Protein AF-A0A7K3ZWY6-F1 (afdb_monomer_lite)

Sequence (165 aa):
MNIMELLGRSRIKVEGEKVAEAGQPMIKWCPLFDKIRGIKEVTAESAAANMEFRIENHGMFSPRRKLRMDTFVGFGASESMMTGLKSGIIDAAVTVCDGAGTVITANPDLVQGMGGYISGLVESDPIPEVIEGIRQMEGHVLFPQNAKIDQIEGAAYAAAAGYKR

Secondary structure (DSSP, 8-state):
-EEEEETTTEEEEEETTEEEEEPPPS-S--HHHHHHH--SS--HHHHHHHHHHHHHHH-TTSTT--S----S-TT-HHHHHHHHHHTTS-S-EEEEETTTEEEEES-HHHHHHHHTT--EEEE----HHHHHHHHHTTEEES-TTT----HHHHHHHHHHTT---

Radius of gyration: 15.69 Å; chains: 1; bounding box: 40×25×41 Å

Structure (mmCIF, N/CA/C/O backbone):
data_AF-A0A7K3ZWY6-F1
#
_entry.id   AF-A0A7K3ZWY6-F1
#
loop_
_atom_site.group_PDB
_atom_site.id
_atom_site.type_symbol
_atom_site.label_atom_id
_atom_site.label_alt_id
_atom_site.label_comp_id
_atom_site.label_asym_id
_atom_site.label_entity_id
_atom_site.label_seq_id
_atom_site.pdbx_PDB_ins_code
_atom_site.Cartn_x
_atom_site.Cartn_y
_atom_site.Cartn_z
_atom_site.occupancy
_atom_site.B_iso_or_equiv
_atom_site.auth_seq_id
_atom_site.auth_comp_id
_atom_site.auth_asym_id
_atom_site.auth_atom_id
_atom_site.pdbx_PDB_model_num
ATOM 1 N N . MET A 1 1 ? 8.325 4.455 12.651 1.00 82.75 1 MET A N 1
ATOM 2 C CA . MET A 1 1 ? 6.924 4.682 13.038 1.00 82.75 1 MET A CA 1
ATOM 3 C C . MET A 1 1 ? 6.045 4.422 11.823 1.00 82.75 1 MET A C 1
ATOM 5 O O . MET A 1 1 ? 6.418 4.845 10.740 1.00 82.75 1 MET A O 1
ATOM 9 N N . ASN A 1 2 ? 4.892 3.762 11.979 1.00 96.50 2 ASN A N 1
ATOM 10 C CA . ASN A 1 2 ? 3.977 3.500 10.861 1.00 96.50 2 ASN A CA 1
ATOM 11 C C . ASN A 1 2 ? 2.672 4.284 11.027 1.00 96.50 2 ASN A C 1
ATOM 13 O O . ASN A 1 2 ? 2.056 4.234 12.097 1.00 96.50 2 ASN A O 1
ATOM 17 N N . ILE A 1 3 ? 2.245 4.997 9.983 1.00 97.88 3 ILE A N 1
ATOM 18 C CA . ILE A 1 3 ? 1.024 5.811 9.988 1.00 97.88 3 ILE A CA 1
ATOM 19 C C . ILE A 1 3 ? 0.237 5.582 8.703 1.00 97.88 3 ILE A C 1
ATOM 21 O O . ILE A 1 3 ? 0.775 5.645 7.598 1.00 97.88 3 ILE A O 1
ATOM 25 N N . MET A 1 4 ? -1.069 5.384 8.851 1.00 96.81 4 MET A N 1
ATOM 26 C CA . MET A 1 4 ? -2.005 5.259 7.740 1.00 96.81 4 MET A CA 1
ATOM 27 C C . MET A 1 4 ? -3.308 5.999 8.039 1.00 96.81 4 MET A C 1
ATOM 29 O O . MET A 1 4 ? -3.753 6.063 9.179 1.00 96.81 4 MET A O 1
ATOM 33 N N . GLU A 1 5 ? -3.949 6.519 7.002 1.00 97.56 5 GLU A N 1
ATOM 34 C CA . GLU A 1 5 ? -5.322 7.001 7.029 1.00 97.56 5 GLU A CA 1
ATOM 35 C C . GLU A 1 5 ? -6.262 5.921 6.479 1.00 97.56 5 GLU A C 1
ATOM 37 O O . GLU A 1 5 ? -6.114 5.453 5.344 1.00 97.56 5 GLU A O 1
ATOM 42 N N . LEU A 1 6 ? -7.256 5.522 7.271 1.00 95.44 6 LEU A N 1
ATOM 43 C CA . LEU A 1 6 ? -8.280 4.559 6.859 1.00 95.44 6 LEU A CA 1
ATOM 44 C C . LEU A 1 6 ? -9.631 4.896 7.487 1.00 95.44 6 LEU A C 1
ATOM 46 O O . LEU A 1 6 ? -9.705 5.732 8.375 1.00 95.44 6 LEU A O 1
ATOM 50 N N . LEU A 1 7 ? -10.697 4.276 6.969 1.00 95.06 7 LEU A N 1
ATOM 51 C CA . LEU A 1 7 ? -12.080 4.382 7.452 1.00 95.06 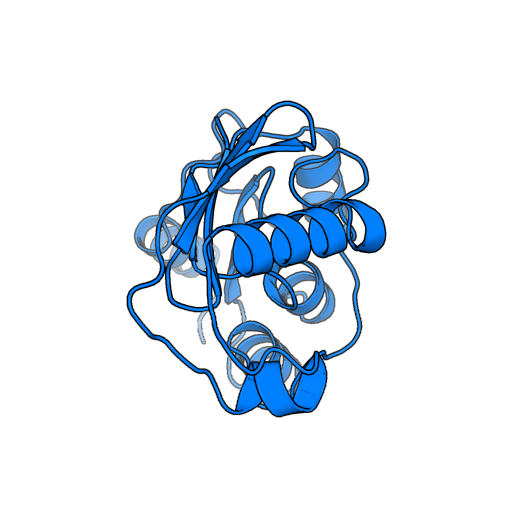7 LEU A CA 1
ATOM 52 C C . LEU A 1 7 ? -12.485 5.807 7.882 1.00 95.06 7 LEU A C 1
ATOM 54 O O . LEU A 1 7 ? -12.449 6.166 9.051 1.00 95.06 7 LEU A O 1
ATOM 58 N N . GLY A 1 8 ? -12.871 6.636 6.910 1.00 95.19 8 GLY A N 1
ATOM 59 C CA . GLY A 1 8 ? -13.216 8.033 7.184 1.00 95.19 8 GLY A CA 1
ATOM 60 C C . GLY A 1 8 ? -12.009 8.937 7.415 1.00 95.19 8 GLY A C 1
ATOM 61 O O . GLY A 1 8 ? -12.144 9.978 8.052 1.00 95.19 8 GLY A O 1
ATOM 62 N N . ARG A 1 9 ? -10.845 8.552 6.872 1.00 96.75 9 ARG A N 1
ATOM 63 C CA . ARG A 1 9 ? -9.575 9.277 7.009 1.00 96.75 9 ARG A CA 1
ATOM 64 C C . ARG A 1 9 ? -9.136 9.431 8.473 1.00 96.75 9 ARG A C 1
ATOM 66 O O . ARG A 1 9 ? -8.447 10.381 8.828 1.00 96.75 9 ARG A O 1
ATOM 73 N N . SER A 1 10 ? -9.521 8.478 9.320 1.00 97.81 10 SER A N 1
ATOM 74 C CA . SER A 1 10 ? -8.966 8.352 10.661 1.00 97.81 10 SER A CA 1
ATOM 75 C C . SER A 1 10 ? -7.475 8.073 10.552 1.00 97.81 10 SER A C 1
ATOM 77 O O . SER A 1 10 ? -7.058 7.109 9.908 1.00 97.81 10 SER A O 1
ATOM 79 N N . ARG A 1 11 ? -6.672 8.924 11.190 1.00 98.00 11 ARG A N 1
ATOM 80 C CA . ARG A 1 11 ? -5.229 8.724 11.309 1.00 98.00 11 ARG A CA 1
ATOM 81 C C . ARG A 1 11 ? -4.961 7.605 12.311 1.00 98.00 11 ARG A C 1
ATOM 83 O O . ARG A 1 11 ? -5.301 7.744 13.483 1.00 98.00 11 ARG A O 1
ATOM 90 N N . ILE A 1 12 ? -4.341 6.526 11.855 1.00 98.25 12 ILE A N 1
ATOM 91 C CA . ILE A 1 12 ? -3.992 5.351 12.649 1.00 98.25 12 ILE A CA 1
ATOM 92 C C . ILE A 1 12 ? -2.476 5.265 12.771 1.00 98.25 12 ILE A C 1
ATOM 94 O O . ILE A 1 12 ? -1.767 5.286 11.764 1.00 98.25 12 ILE A O 1
ATOM 98 N N . LYS A 1 13 ? -1.985 5.158 14.006 1.00 98.31 13 LYS A N 1
ATOM 99 C CA . LYS A 1 13 ? -0.575 4.905 14.310 1.00 98.31 13 LYS A CA 1
ATOM 100 C C . LYS A 1 13 ? -0.409 3.446 14.716 1.00 98.31 13 LYS A C 1
ATOM 102 O O . LYS A 1 13 ? -1.122 2.977 15.603 1.00 98.31 13 LYS A O 1
ATOM 107 N N . VAL A 1 14 ? 0.536 2.747 14.093 1.00 97.81 14 VAL A N 1
ATOM 108 C CA . VAL A 1 14 ? 0.834 1.338 14.383 1.00 97.81 14 VAL A CA 1
ATOM 109 C C . VAL A 1 14 ? 2.258 1.201 14.915 1.00 97.81 14 VAL A C 1
ATOM 111 O O . VAL A 1 14 ? 3.218 1.652 14.286 1.00 97.81 14 VAL A O 1
ATOM 114 N N . GLU A 1 15 ? 2.393 0.541 16.063 1.00 95.94 15 GLU A N 1
ATOM 115 C CA . GLU A 1 15 ? 3.669 0.215 16.705 1.00 95.94 15 GLU A CA 1
ATOM 116 C C . GLU A 1 15 ? 3.662 -1.259 17.120 1.00 95.94 15 GLU A C 1
ATOM 118 O O . GLU A 1 15 ? 2.743 -1.709 17.801 1.00 95.94 15 GLU A O 1
ATOM 123 N N . GLY A 1 16 ? 4.670 -2.028 16.692 1.00 91.56 16 GLY A N 1
ATOM 124 C CA . GLY A 1 16 ? 4.804 -3.440 17.072 1.00 91.56 16 GLY A CA 1
ATOM 125 C C . GLY A 1 16 ? 3.562 -4.284 16.768 1.00 91.56 16 GLY A C 1
ATOM 126 O O . GLY A 1 16 ? 3.116 -5.036 17.630 1.00 91.56 16 GLY A O 1
ATOM 127 N N . GLU A 1 17 ? 2.990 -4.120 15.568 1.00 94.44 17 GLU A N 1
ATOM 128 C CA . GLU A 1 17 ? 1.771 -4.817 15.124 1.00 94.44 17 GLU A CA 1
ATOM 129 C C . GLU A 1 17 ? 0.521 -4.530 15.976 1.00 94.44 17 GLU A C 1
ATOM 131 O O . GLU A 1 17 ? -0.420 -5.321 16.016 1.00 94.44 17 GLU A O 1
ATOM 136 N N . LYS A 1 18 ? 0.486 -3.386 16.664 1.00 95.81 18 LYS A N 1
ATOM 137 C CA . LYS A 1 18 ? -0.669 -2.936 17.444 1.00 95.81 18 LYS A CA 1
ATOM 138 C C . LYS A 1 18 ? -1.038 -1.512 17.084 1.00 95.81 18 LYS A C 1
ATOM 140 O O . LYS A 1 18 ? -0.173 -0.695 16.767 1.00 95.81 18 LYS A O 1
ATOM 145 N N . VAL A 1 19 ? -2.327 -1.205 17.168 1.00 97.94 19 VAL A N 1
ATOM 146 C CA . VAL A 1 19 ? -2.802 0.173 17.056 1.00 97.94 19 VAL A CA 1
ATOM 147 C C . VAL A 1 19 ? -2.403 0.916 18.328 1.00 97.94 19 VAL A C 1
ATOM 149 O O . VAL A 1 19 ? -2.886 0.608 19.413 1.00 97.94 19 VAL A O 1
ATOM 152 N N . ALA A 1 20 ? -1.494 1.878 18.192 1.00 97.88 20 ALA A N 1
ATOM 153 C CA . ALA A 1 20 ? -1.058 2.735 19.289 1.00 97.88 20 ALA A CA 1
ATOM 154 C C . ALA A 1 20 ? -2.003 3.932 19.467 1.00 97.88 20 ALA A C 1
ATOM 156 O O . ALA A 1 20 ? -2.277 4.350 20.588 1.00 97.88 20 ALA A O 1
ATOM 157 N N . GLU A 1 21 ? -2.512 4.480 18.359 1.00 98.00 21 GLU A N 1
ATOM 158 C CA . GLU A 1 21 ? -3.410 5.637 18.354 1.00 98.00 21 GLU A CA 1
ATOM 159 C C . GLU A 1 21 ? -4.410 5.535 17.198 1.00 98.00 21 GLU A C 1
ATOM 161 O O . GLU A 1 21 ? -4.052 5.117 16.091 1.00 98.00 21 GLU A O 1
ATOM 166 N N . ALA A 1 22 ? -5.645 5.984 17.437 1.00 98.12 22 ALA A N 1
ATOM 167 C CA . ALA A 1 22 ? -6.679 6.121 16.419 1.00 98.12 22 ALA A CA 1
ATOM 168 C C . ALA A 1 22 ? -7.359 7.493 16.515 1.00 98.12 22 ALA A C 1
ATOM 170 O O . ALA A 1 22 ? -7.913 7.865 17.549 1.00 98.12 22 ALA A O 1
ATOM 171 N N . GLY A 1 23 ? -7.297 8.259 15.426 1.00 97.81 23 GLY A N 1
ATOM 172 C CA . GLY A 1 23 ? -7.902 9.583 15.318 1.00 97.81 23 GLY A CA 1
ATOM 173 C C . GLY A 1 23 ? -9.390 9.545 14.967 1.00 97.81 23 GLY A C 1
ATOM 174 O O . GLY A 1 23 ? -9.888 8.594 14.357 1.00 97.81 23 GLY A O 1
ATOM 175 N N . GLN A 1 24 ? -10.093 10.625 15.310 1.00 97.81 24 GLN A N 1
ATOM 176 C CA . GLN A 1 24 ? -11.497 10.796 14.943 1.00 97.81 24 GLN A CA 1
ATOM 177 C C . GLN A 1 24 ? -11.667 10.874 13.416 1.00 97.81 24 GLN A C 1
ATOM 179 O O . GLN A 1 24 ? -10.839 11.490 12.738 1.00 97.81 24 GLN A O 1
ATOM 184 N N . PRO A 1 25 ? -12.724 10.258 12.868 1.00 97.25 25 PRO A N 1
ATOM 185 C CA . PRO A 1 25 ? -12.979 10.259 11.438 1.00 97.25 25 PRO A CA 1
ATOM 186 C C . PRO A 1 25 ? -13.545 11.603 10.971 1.00 97.25 25 PRO A C 1
ATOM 188 O O . PRO A 1 25 ? -14.200 12.332 11.713 1.00 97.25 25 PRO A O 1
ATOM 191 N N . MET A 1 26 ? -13.349 11.907 9.690 1.00 97.19 26 MET A N 1
ATOM 192 C CA . MET A 1 26 ? -13.917 13.088 9.030 1.00 97.19 26 MET A CA 1
ATOM 193 C C . MET A 1 26 ? -15.364 12.887 8.564 1.00 97.19 26 MET A C 1
ATOM 195 O O . MET A 1 26 ? -16.041 13.848 8.201 1.00 97.19 26 MET A O 1
ATOM 199 N N . ILE A 1 27 ? -15.835 11.641 8.534 1.00 96.75 27 ILE A N 1
ATOM 200 C CA . ILE A 1 27 ? -17.190 11.271 8.123 1.00 96.75 27 ILE A CA 1
ATOM 201 C C . ILE A 1 27 ? -17.824 10.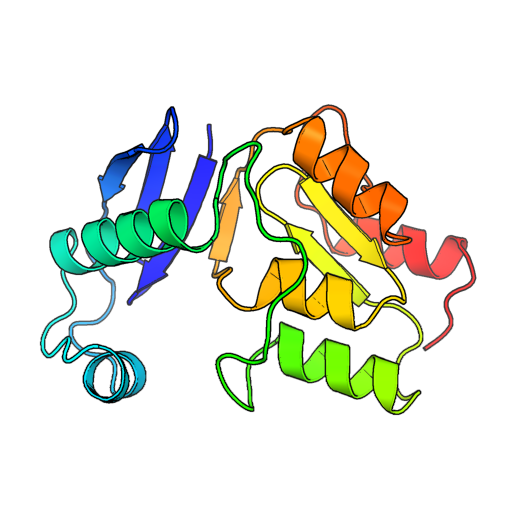399 9.199 1.00 96.75 27 ILE A C 1
ATOM 203 O O . ILE A 1 27 ? -17.128 9.672 9.898 1.00 96.75 27 ILE A O 1
ATOM 207 N N . LYS A 1 28 ? -19.154 10.425 9.281 1.00 95.69 28 LYS A N 1
ATOM 208 C CA . LYS A 1 28 ? -19.909 9.593 10.228 1.00 95.69 28 LYS A CA 1
ATOM 209 C C . LYS A 1 28 ? -20.333 8.246 9.654 1.00 95.69 28 LYS A C 1
ATOM 211 O O . LYS A 1 28 ? -20.643 7.339 10.409 1.00 95.69 28 LYS A O 1
ATOM 216 N N . TRP A 1 29 ? -20.379 8.107 8.331 1.00 96.94 29 TRP A N 1
ATOM 217 C CA . TRP A 1 29 ? -20.895 6.906 7.680 1.00 96.94 29 TRP A CA 1
ATOM 218 C C . TRP A 1 29 ? -20.262 6.706 6.306 1.00 96.94 29 TRP A C 1
ATOM 220 O O . TRP A 1 29 ? -19.996 7.671 5.588 1.00 96.94 29 TRP A O 1
ATOM 230 N N . CYS A 1 30 ? -20.034 5.445 5.939 1.00 94.31 30 CYS A N 1
ATOM 231 C CA . CYS A 1 30 ? -19.549 5.053 4.624 1.00 94.31 30 CYS A CA 1
ATOM 232 C C . CYS A 1 30 ? -20.401 3.890 4.093 1.00 94.31 30 CYS A C 1
ATOM 234 O O . CYS A 1 30 ? -20.351 2.805 4.677 1.00 94.31 30 CYS A O 1
ATOM 236 N N . PRO A 1 31 ? -21.116 4.053 2.962 1.00 93.94 31 PRO A N 1
ATOM 237 C CA . PRO A 1 31 ? -22.004 3.010 2.439 1.00 93.94 31 PRO A CA 1
ATOM 238 C C . PRO A 1 31 ? -21.265 1.709 2.095 1.00 93.94 31 PRO A C 1
ATOM 240 O O . PRO A 1 31 ? -21.829 0.623 2.206 1.00 93.94 31 PRO A O 1
ATOM 243 N N . LEU A 1 32 ? -19.989 1.800 1.703 1.00 90.75 32 LEU A N 1
ATOM 244 C CA . LEU A 1 32 ? -19.162 0.631 1.407 1.00 90.75 32 LEU A CA 1
ATOM 245 C C . LEU A 1 32 ? -18.879 -0.198 2.667 1.00 90.75 32 LEU A C 1
ATOM 247 O O . LEU A 1 32 ? -19.043 -1.416 2.654 1.00 90.75 32 LEU A O 1
ATOM 251 N N . PHE A 1 33 ? -18.469 0.454 3.756 1.00 91.25 33 PHE A N 1
ATOM 252 C CA . PHE A 1 33 ? -18.139 -0.231 5.007 1.00 91.25 33 PHE A CA 1
ATOM 253 C C . PHE A 1 33 ? -19.376 -0.673 5.789 1.00 91.25 33 PHE A C 1
ATOM 255 O O . PHE A 1 33 ? -19.319 -1.705 6.453 1.00 91.25 33 PHE A O 1
ATOM 262 N N . ASP A 1 34 ? -20.503 0.023 5.652 1.00 94.88 34 ASP A N 1
ATOM 263 C CA . ASP A 1 34 ? -21.792 -0.481 6.127 1.00 94.88 34 ASP A CA 1
ATOM 264 C C . ASP A 1 34 ? -22.143 -1.793 5.410 1.00 94.88 34 ASP A C 1
ATOM 266 O O . ASP A 1 34 ? -22.301 -2.837 6.036 1.00 94.88 34 ASP A O 1
ATOM 270 N N . LYS A 1 35 ? -22.103 -1.799 4.073 1.00 92.38 35 LYS A N 1
ATOM 271 C CA . LYS A 1 35 ? -22.416 -2.997 3.284 1.00 92.38 35 LYS A CA 1
ATOM 272 C C . LYS A 1 35 ? -21.469 -4.177 3.547 1.00 92.38 35 LYS A C 1
ATOM 274 O O . LYS A 1 35 ? -21.925 -5.314 3.589 1.00 92.38 35 LYS A O 1
ATOM 279 N N . ILE A 1 36 ? -20.160 -3.934 3.661 1.00 88.06 36 ILE A N 1
ATOM 280 C CA . ILE A 1 36 ? -19.144 -5.005 3.728 1.00 88.06 36 ILE A CA 1
ATOM 281 C C . ILE A 1 36 ? -18.825 -5.437 5.168 1.00 88.06 36 ILE A C 1
ATOM 283 O O . ILE A 1 36 ? -18.405 -6.575 5.390 1.00 88.06 36 ILE A O 1
ATOM 287 N N . ARG A 1 37 ? -18.965 -4.539 6.148 1.00 88.25 37 ARG A N 1
ATOM 288 C CA . ARG A 1 37 ? -18.563 -4.772 7.547 1.00 88.25 37 ARG A CA 1
ATOM 289 C C . ARG A 1 37 ? -19.656 -4.444 8.568 1.00 88.25 37 ARG A C 1
ATOM 291 O O . ARG A 1 37 ? -19.427 -4.648 9.753 1.00 88.25 37 ARG A O 1
ATOM 298 N N . GLY A 1 38 ? -20.819 -3.946 8.147 1.00 93.19 38 GLY A N 1
ATOM 299 C CA . GLY A 1 38 ? -21.904 -3.554 9.052 1.00 93.19 38 GLY A CA 1
ATOM 300 C C . GLY A 1 38 ? -21.599 -2.306 9.883 1.00 93.19 38 GLY A C 1
ATOM 301 O O . GLY A 1 38 ? -22.236 -2.089 10.913 1.00 93.19 38 GLY A O 1
ATOM 302 N N . ILE A 1 39 ? -20.612 -1.497 9.478 1.00 94.19 39 ILE A N 1
ATOM 303 C CA . ILE A 1 39 ? -20.212 -0.286 10.204 1.00 94.19 39 ILE A CA 1
ATOM 304 C C . ILE A 1 39 ? -21.203 0.836 9.878 1.00 94.19 39 ILE A C 1
ATOM 306 O O . ILE A 1 39 ? -21.068 1.537 8.874 1.00 94.19 39 ILE A O 1
ATOM 310 N N . LYS A 1 40 ? -22.212 0.993 10.739 1.00 94.81 40 LYS A N 1
ATOM 311 C CA . LYS A 1 40 ? -23.265 2.014 10.604 1.00 94.81 40 LYS A CA 1
ATOM 312 C C . LYS A 1 40 ? -22.838 3.403 11.065 1.00 94.81 40 LYS A C 1
ATOM 314 O O . LYS A 1 40 ? -23.391 4.394 10.603 1.00 94.81 40 LYS A O 1
ATOM 319 N N . GLU A 1 41 ? -21.855 3.468 11.950 1.00 96.50 41 GLU A N 1
ATOM 320 C CA . GLU A 1 41 ? -21.235 4.709 12.390 1.00 96.50 41 GLU A CA 1
ATOM 321 C C . GLU A 1 41 ? -19.723 4.522 12.388 1.00 96.50 41 GLU A C 1
ATOM 323 O O . GLU A 1 41 ? -19.203 3.538 12.914 1.00 96.50 41 GLU A O 1
ATOM 328 N N . VAL A 1 42 ? -19.026 5.448 11.739 1.00 97.00 42 VAL A N 1
ATOM 329 C CA . VAL A 1 42 ? -17.572 5.471 11.707 1.00 97.00 42 VAL A CA 1
ATOM 330 C C . VAL A 1 42 ? -17.088 6.232 12.933 1.00 97.00 42 VAL A C 1
ATOM 332 O O . VAL A 1 42 ? -17.430 7.397 13.123 1.00 97.00 42 VAL A O 1
ATOM 335 N N . THR A 1 43 ? -16.275 5.562 13.740 1.00 97.69 43 THR A N 1
ATOM 336 C CA . THR A 1 43 ? -15.629 6.090 14.948 1.00 97.69 43 THR A CA 1
ATOM 337 C C . THR A 1 43 ? -14.145 5.720 14.978 1.00 97.69 43 THR A C 1
ATOM 339 O O . THR A 1 43 ? -13.701 4.845 14.223 1.00 97.69 43 THR A O 1
ATOM 342 N N . ALA A 1 44 ? -13.377 6.340 15.877 1.00 97.88 44 ALA A N 1
ATOM 343 C CA . ALA A 1 44 ? -11.978 5.976 16.104 1.00 97.88 44 ALA A CA 1
ATOM 344 C C . ALA A 1 44 ? -11.821 4.490 16.484 1.00 97.88 44 ALA A C 1
ATOM 346 O O . ALA A 1 44 ? -10.914 3.823 15.992 1.00 97.88 44 ALA A O 1
ATOM 347 N N . GLU A 1 45 ? -12.743 3.943 17.280 1.00 97.50 45 GLU A N 1
ATOM 348 C CA . GLU A 1 45 ? -12.755 2.535 17.692 1.00 97.50 45 GLU A CA 1
ATOM 349 C C . GLU A 1 45 ? -13.003 1.610 16.497 1.00 97.50 45 GLU A C 1
ATOM 351 O O . GLU A 1 45 ? -12.293 0.624 16.314 1.00 97.50 45 GLU A O 1
ATOM 356 N N . SER A 1 46 ? -13.967 1.948 15.633 1.00 96.75 46 SER A N 1
ATOM 357 C CA . SER A 1 46 ? -14.226 1.168 14.417 1.00 96.75 46 SER A CA 1
ATOM 358 C C . SER A 1 46 ? -13.032 1.187 13.451 1.00 96.75 46 SER A C 1
ATOM 360 O O . SER A 1 46 ? -12.759 0.188 12.782 1.00 96.75 46 SER A O 1
ATOM 362 N N . ALA A 1 47 ? -12.288 2.299 13.401 1.00 97.06 47 ALA A N 1
ATOM 363 C CA . ALA A 1 47 ? -11.088 2.432 12.584 1.00 97.06 47 ALA A CA 1
ATOM 364 C C . ALA A 1 47 ? -9.919 1.631 13.177 1.00 97.06 47 ALA A C 1
ATOM 366 O O . ALA A 1 47 ? -9.252 0.903 12.441 1.00 97.06 47 ALA A O 1
ATOM 367 N N . ALA A 1 48 ? -9.721 1.683 14.498 1.00 97.75 48 ALA A N 1
ATOM 368 C CA . ALA A 1 48 ? -8.745 0.853 15.202 1.00 97.75 48 ALA A CA 1
ATOM 369 C C . ALA A 1 48 ? -9.011 -0.641 14.960 1.00 97.75 48 ALA A C 1
ATOM 371 O O . ALA A 1 48 ? -8.138 -1.340 14.450 1.00 97.75 48 ALA A O 1
ATOM 372 N N . ALA A 1 49 ? -10.247 -1.098 15.186 1.00 96.88 49 ALA A N 1
ATOM 373 C CA . ALA A 1 49 ? -10.645 -2.486 14.951 1.00 96.88 49 ALA A CA 1
ATOM 374 C C . ALA A 1 49 ? -10.462 -2.905 13.479 1.00 96.88 49 ALA A C 1
ATOM 376 O O . ALA A 1 49 ? -10.074 -4.036 13.181 1.00 96.88 49 ALA A O 1
ATOM 377 N N . ASN A 1 50 ? -10.699 -1.992 12.526 1.00 95.88 50 ASN A N 1
ATOM 378 C CA . ASN A 1 50 ? -10.447 -2.265 11.111 1.00 95.88 50 ASN A CA 1
ATOM 379 C C . ASN A 1 50 ? -8.952 -2.431 10.802 1.00 95.88 50 ASN A C 1
ATOM 381 O O . ASN A 1 50 ? -8.609 -3.263 9.964 1.00 95.88 50 ASN A O 1
ATOM 385 N N . MET A 1 51 ? -8.073 -1.665 11.454 1.00 97.19 51 MET A N 1
ATOM 386 C CA . MET A 1 51 ? -6.626 -1.839 11.319 1.00 97.19 51 MET A CA 1
ATOM 387 C C . MET A 1 51 ? -6.162 -3.150 11.954 1.00 97.19 51 MET A C 1
ATOM 389 O O . MET A 1 51 ? -5.428 -3.895 11.312 1.00 97.19 51 MET A O 1
ATOM 393 N N . GLU A 1 52 ? -6.620 -3.468 13.165 1.00 97.62 52 GLU A N 1
ATOM 394 C CA . GLU A 1 52 ? -6.291 -4.723 13.858 1.00 97.62 52 GLU A CA 1
ATOM 395 C C . GLU A 1 52 ? -6.664 -5.939 13.008 1.00 97.62 52 GLU A C 1
ATOM 397 O O . GLU A 1 52 ? -5.826 -6.811 12.780 1.00 97.62 52 GLU A O 1
ATOM 402 N N . PHE A 1 53 ? -7.865 -5.929 12.416 1.00 95.94 53 PHE A N 1
ATOM 403 C CA . PHE A 1 53 ? -8.285 -6.944 11.451 1.00 95.94 53 PHE A CA 1
ATOM 404 C C . PHE A 1 53 ? -7.272 -7.105 10.307 1.00 95.94 53 PHE A C 1
ATOM 406 O O . PHE A 1 53 ? -6.937 -8.230 9.930 1.00 95.94 53 PHE A O 1
ATOM 413 N N . ARG A 1 54 ? -6.779 -6.001 9.730 1.00 96.12 54 ARG A N 1
ATOM 414 C CA . ARG A 1 54 ? -5.837 -6.060 8.602 1.00 96.12 54 ARG A CA 1
ATOM 415 C C . ARG A 1 54 ? -4.448 -6.539 9.022 1.00 96.12 54 ARG A C 1
ATOM 417 O O . ARG A 1 54 ? -3.811 -7.262 8.256 1.00 96.12 54 ARG A O 1
ATOM 424 N N . ILE A 1 55 ? -3.984 -6.165 10.212 1.00 97.19 55 ILE A N 1
ATOM 425 C CA . ILE A 1 55 ? -2.729 -6.672 10.780 1.00 97.19 55 ILE A CA 1
ATOM 426 C C . ILE A 1 55 ? -2.836 -8.190 10.955 1.00 97.19 55 ILE A C 1
ATOM 428 O O . ILE A 1 55 ? -2.017 -8.928 10.411 1.00 97.19 55 ILE A O 1
ATOM 432 N N . GLU A 1 56 ? -3.891 -8.665 11.618 1.00 97.25 56 GLU A N 1
ATOM 433 C CA . GLU A 1 56 ? -4.103 -10.088 11.896 1.00 97.25 56 GLU A CA 1
ATOM 434 C C . GLU A 1 56 ? -4.246 -10.922 10.611 1.00 97.25 56 GLU A C 1
ATOM 436 O O . GLU A 1 56 ? -3.603 -11.961 10.454 1.00 97.25 56 GLU A O 1
ATOM 441 N N . ASN A 1 57 ? -5.053 -10.457 9.653 1.00 95.56 57 ASN A N 1
ATOM 442 C CA . ASN A 1 57 ? -5.438 -11.262 8.490 1.00 95.56 57 ASN A CA 1
ATOM 443 C C . ASN A 1 57 ? -4.513 -11.088 7.276 1.00 95.56 57 ASN A C 1
ATOM 445 O O . ASN A 1 57 ? -4.443 -11.984 6.423 1.00 95.56 57 ASN A O 1
ATOM 449 N N . HIS A 1 58 ? -3.806 -9.960 7.170 1.00 95.94 58 HIS A N 1
ATOM 450 C CA . HIS A 1 58 ? -2.971 -9.621 6.008 1.00 95.94 58 HIS A CA 1
ATOM 451 C C . HIS A 1 58 ? -1.506 -9.339 6.359 1.00 95.94 58 HIS A C 1
ATOM 453 O O . HIS A 1 58 ? -0.696 -9.142 5.446 1.00 95.94 58 HIS A O 1
ATOM 459 N N . GLY A 1 59 ? -1.156 -9.369 7.649 1.00 96.88 59 GLY A N 1
ATOM 460 C CA . GLY A 1 59 ? 0.202 -9.144 8.130 1.00 96.88 59 GLY A CA 1
ATOM 461 C C . GLY A 1 59 ? 0.685 -7.714 7.905 1.00 96.88 59 GLY A C 1
ATOM 462 O O . GLY A 1 59 ? 1.886 -7.517 7.729 1.00 96.88 59 GLY A O 1
ATOM 463 N N . MET A 1 60 ? -0.225 -6.735 7.840 1.00 96.50 60 MET A N 1
ATOM 464 C CA . MET A 1 60 ? 0.155 -5.333 7.639 1.00 96.50 60 MET A CA 1
ATOM 465 C C . MET A 1 60 ? 1.107 -4.852 8.740 1.00 96.50 60 MET A C 1
ATOM 467 O O . MET A 1 60 ? 0.896 -5.147 9.914 1.00 96.50 60 MET A O 1
ATOM 471 N N . PHE A 1 61 ? 2.142 -4.111 8.346 1.00 97.12 61 PHE A N 1
ATOM 472 C CA . PHE A 1 61 ? 3.227 -3.610 9.192 1.00 97.12 61 PHE A CA 1
ATOM 473 C C . PHE A 1 61 ? 4.002 -4.711 9.933 1.00 97.12 61 PHE A C 1
ATOM 475 O O . PHE A 1 61 ? 4.511 -4.480 11.030 1.00 97.12 61 PHE A O 1
ATOM 482 N N . SER A 1 62 ? 4.103 -5.907 9.341 1.00 97.44 62 SER A N 1
ATOM 483 C CA . SER A 1 62 ? 4.817 -7.048 9.923 1.00 97.44 62 SER A CA 1
ATOM 484 C C . SER A 1 62 ? 5.640 -7.824 8.884 1.00 97.44 62 SER A C 1
ATOM 486 O O . SER A 1 62 ? 5.322 -7.782 7.692 1.00 97.44 62 SER A O 1
ATOM 488 N N . PRO A 1 63 ? 6.616 -8.645 9.318 1.00 97.94 63 PRO A N 1
ATOM 489 C CA . PRO A 1 63 ? 7.300 -9.612 8.451 1.00 97.94 63 PRO A CA 1
ATOM 490 C C . PRO A 1 63 ? 6.376 -10.631 7.764 1.00 97.94 63 PRO A C 1
ATOM 492 O O . PRO A 1 63 ? 6.776 -11.288 6.809 1.00 97.94 63 PRO A O 1
ATOM 495 N N . ARG A 1 64 ? 5.132 -10.787 8.237 1.00 97.31 64 ARG A N 1
ATOM 496 C CA . ARG A 1 64 ? 4.145 -11.748 7.711 1.00 97.31 64 ARG A CA 1
ATOM 497 C C . ARG A 1 64 ? 3.253 -11.142 6.623 1.00 97.31 64 ARG A C 1
ATOM 499 O O . ARG A 1 64 ? 2.194 -11.696 6.315 1.00 97.31 64 ARG A O 1
ATOM 506 N N . ARG A 1 65 ? 3.639 -9.989 6.065 1.00 97.50 65 ARG A N 1
ATOM 507 C CA . ARG A 1 65 ? 2.858 -9.264 5.060 1.00 97.50 65 ARG A CA 1
ATOM 508 C C . ARG A 1 65 ? 2.558 -10.140 3.844 1.00 97.50 65 ARG A C 1
ATOM 510 O O . ARG A 1 65 ? 3.454 -10.632 3.165 1.00 97.50 65 ARG A O 1
ATOM 517 N N . LYS A 1 66 ? 1.272 -10.288 3.517 1.00 97.31 66 LYS A N 1
ATOM 518 C CA . LYS A 1 66 ? 0.830 -11.044 2.332 1.00 97.31 66 LYS A CA 1
ATOM 519 C C . LYS A 1 66 ? 1.018 -10.250 1.035 1.00 97.31 66 LYS A C 1
ATOM 521 O O . LYS A 1 66 ? 0.184 -9.417 0.701 1.00 97.31 66 LYS A O 1
ATOM 526 N N . LEU A 1 67 ? 2.054 -10.554 0.258 1.00 97.69 67 LEU A N 1
ATOM 527 C CA . LEU A 1 67 ? 2.332 -9.897 -1.033 1.00 97.69 67 LEU A CA 1
ATOM 528 C C . LEU A 1 67 ? 1.582 -10.498 -2.234 1.00 97.69 67 LEU A C 1
ATOM 530 O O . LEU A 1 67 ? 1.791 -10.083 -3.368 1.00 97.69 67 LEU A O 1
ATOM 534 N N . ARG A 1 68 ? 0.684 -11.457 -1.992 1.00 95.12 68 ARG A N 1
ATOM 535 C CA . ARG A 1 68 ? -0.279 -11.984 -2.968 1.00 95.12 68 ARG A CA 1
ATOM 536 C C . ARG A 1 68 ? -1.654 -12.024 -2.323 1.00 95.12 68 ARG A C 1
ATOM 538 O O . ARG A 1 68 ? -1.791 -12.526 -1.206 1.00 95.12 68 ARG A O 1
ATOM 545 N N . MET A 1 69 ? -2.657 -11.498 -3.017 1.00 90.12 69 MET A N 1
ATOM 546 C CA . MET A 1 69 ? -4.049 -11.541 -2.575 1.00 90.12 69 MET A CA 1
ATOM 547 C C . MET A 1 69 ? -5.007 -11.470 -3.758 1.00 90.12 69 MET A C 1
ATOM 549 O O . MET A 1 69 ? -4.665 -10.930 -4.809 1.00 90.12 69 MET A O 1
ATOM 553 N N . ASP A 1 70 ? -6.218 -11.973 -3.541 1.00 88.44 70 ASP A N 1
ATOM 554 C CA . ASP A 1 70 ? -7.325 -11.810 -4.475 1.00 88.44 70 ASP A CA 1
ATOM 555 C C . ASP A 1 70 ? -7.869 -10.371 -4.462 1.00 88.44 70 ASP A C 1
ATOM 557 O O . ASP A 1 70 ? -7.547 -9.546 -3.600 1.00 88.44 70 ASP A O 1
ATOM 561 N N . THR A 1 71 ? -8.720 -10.058 -5.436 1.00 86.94 71 THR A N 1
ATOM 562 C CA . THR A 1 71 ? -9.411 -8.766 -5.516 1.00 86.94 71 THR A CA 1
ATOM 563 C C . THR A 1 71 ? -10.399 -8.601 -4.366 1.00 86.94 71 THR A C 1
ATOM 565 O O . THR A 1 71 ? -11.240 -9.477 -4.152 1.00 86.94 71 THR A O 1
ATOM 568 N N . PHE A 1 72 ? -10.347 -7.468 -3.663 1.00 76.31 72 PHE A N 1
ATOM 569 C CA . PHE A 1 72 ? -11.308 -7.157 -2.600 1.00 76.31 72 PHE A CA 1
ATOM 570 C C . PHE A 1 72 ? -12.545 -6.436 -3.153 1.00 76.31 72 PHE A C 1
ATOM 572 O O . PHE A 1 72 ? -13.674 -6.725 -2.753 1.00 76.31 72 PHE A O 1
ATOM 579 N N . VAL A 1 73 ? -12.339 -5.522 -4.106 1.00 82.12 73 VAL A N 1
ATOM 580 C CA . VAL A 1 73 ? -13.389 -4.777 -4.817 1.00 82.12 73 VAL A CA 1
ATOM 581 C C . VAL A 1 73 ? -13.042 -4.652 -6.300 1.00 82.12 73 VAL A C 1
ATOM 583 O O . VAL A 1 73 ? -11.882 -4.706 -6.675 1.00 82.12 73 VAL A O 1
ATOM 586 N N . GLY A 1 74 ? -14.031 -4.428 -7.167 1.00 84.88 74 GLY A N 1
ATOM 587 C CA . GLY A 1 74 ? -13.800 -4.298 -8.617 1.00 84.88 74 GLY A CA 1
ATOM 588 C C . GLY A 1 74 ? -13.325 -2.919 -9.097 1.00 84.88 74 GLY A C 1
ATOM 589 O O . GLY A 1 74 ? -13.275 -2.693 -10.299 1.00 84.88 74 GLY A O 1
ATOM 590 N N . PHE A 1 75 ? -13.057 -1.977 -8.189 1.00 87.06 75 PHE A N 1
ATOM 591 C CA . PHE A 1 75 ? -12.820 -0.563 -8.524 1.00 87.06 75 PHE A CA 1
ATOM 592 C C . PHE A 1 75 ? -11.672 0.081 -7.733 1.00 87.06 75 PHE A C 1
ATOM 594 O O . PHE A 1 75 ? -11.509 1.300 -7.764 1.00 87.06 75 PHE A O 1
ATOM 601 N N . GLY A 1 76 ? -10.900 -0.704 -6.979 1.00 91.62 76 GLY A N 1
ATOM 602 C CA . GLY A 1 76 ? -9.773 -0.175 -6.219 1.00 91.62 76 GLY A CA 1
ATOM 603 C C . GLY A 1 76 ? -8.642 0.299 -7.133 1.00 91.62 76 GLY A C 1
ATOM 604 O O . GLY A 1 76 ? -8.566 -0.054 -8.315 1.00 91.62 76 GLY A O 1
ATOM 605 N N . ALA A 1 77 ? -7.754 1.132 -6.587 1.00 94.12 77 ALA A N 1
ATOM 606 C CA . ALA A 1 77 ? -6.617 1.654 -7.340 1.00 94.12 77 ALA A CA 1
ATOM 607 C C . ALA A 1 77 ? -5.681 0.517 -7.781 1.00 94.12 77 ALA A C 1
ATOM 609 O O . ALA A 1 77 ? -5.290 0.462 -8.947 1.00 94.12 77 ALA A O 1
ATOM 610 N N . SER A 1 78 ? -5.373 -0.423 -6.881 1.00 95.12 78 SER A N 1
ATOM 611 C CA . SER A 1 78 ? -4.562 -1.599 -7.203 1.00 95.12 78 SER A CA 1
ATOM 612 C C . SER A 1 78 ? -5.242 -2.525 -8.197 1.00 95.12 78 SER A C 1
ATOM 614 O O . SER A 1 78 ? -4.578 -2.967 -9.128 1.00 95.12 78 SER A O 1
ATOM 616 N N . GLU A 1 79 ? -6.553 -2.757 -8.088 1.00 95.56 79 GLU A N 1
ATOM 617 C CA . GLU A 1 79 ? -7.280 -3.576 -9.060 1.00 95.56 79 GLU A CA 1
ATOM 618 C C . GLU A 1 79 ? -7.290 -2.929 -10.447 1.00 95.56 79 GLU A C 1
ATOM 620 O O . GLU A 1 79 ? -7.130 -3.625 -11.453 1.00 95.56 79 GLU A O 1
ATOM 625 N N . SER A 1 80 ? -7.408 -1.600 -10.509 1.00 96.25 80 SER A N 1
ATOM 626 C CA . SER A 1 80 ? -7.337 -0.841 -11.761 1.00 96.25 80 SER A CA 1
ATOM 627 C C . SER A 1 80 ? -5.952 -0.956 -12.403 1.00 96.25 80 SER A C 1
ATOM 629 O O . SER A 1 80 ? -5.849 -1.282 -13.585 1.00 96.25 80 SER A O 1
ATOM 631 N N . MET A 1 81 ? -4.879 -0.768 -11.625 1.00 96.81 81 MET A N 1
ATOM 632 C CA . MET A 1 81 ? -3.496 -0.902 -12.107 1.00 96.81 81 MET A CA 1
ATOM 633 C C . MET A 1 81 ? -3.153 -2.347 -12.497 1.00 96.81 81 MET A C 1
ATOM 635 O O . MET A 1 81 ? -2.610 -2.581 -13.573 1.00 96.81 81 MET A O 1
ATOM 639 N N . MET A 1 82 ? -3.530 -3.335 -11.681 1.00 97.00 82 MET A N 1
ATOM 640 C CA . MET A 1 82 ? -3.387 -4.762 -11.990 1.00 97.00 82 MET A CA 1
ATOM 641 C C . MET A 1 82 ? -4.093 -5.110 -13.308 1.00 97.00 82 MET A C 1
ATOM 643 O O . MET A 1 82 ? -3.526 -5.809 -14.147 1.00 97.00 82 MET A O 1
ATOM 647 N N . THR A 1 83 ? -5.322 -4.625 -13.503 1.00 96.88 83 THR A N 1
ATOM 648 C CA . THR A 1 83 ? -6.086 -4.848 -14.740 1.00 96.88 83 THR A CA 1
ATOM 649 C C . THR A 1 83 ? -5.415 -4.173 -15.933 1.00 96.88 83 THR A C 1
ATOM 651 O O . THR A 1 83 ? -5.324 -4.779 -17.002 1.00 96.88 83 THR A O 1
ATOM 654 N N . GLY A 1 84 ? -4.898 -2.955 -15.748 1.00 97.56 84 GLY A N 1
ATOM 655 C CA . GLY A 1 84 ? -4.130 -2.228 -16.756 1.00 97.56 84 GLY A CA 1
ATOM 656 C C . GLY A 1 84 ? -2.881 -2.986 -17.204 1.00 97.56 84 GLY A C 1
ATOM 657 O O . GLY A 1 84 ? -2.673 -3.138 -18.406 1.00 97.56 84 GLY A O 1
ATOM 658 N N . LEU A 1 85 ? -2.114 -3.539 -16.258 1.00 98.00 85 LEU A N 1
ATOM 659 C CA . LEU A 1 85 ? -0.954 -4.395 -16.534 1.00 98.00 85 LEU A CA 1
ATOM 660 C C . LEU A 1 85 ? -1.361 -5.673 -17.280 1.00 98.00 85 LEU A C 1
ATOM 662 O O . LEU A 1 85 ? -0.817 -5.973 -18.340 1.00 98.00 85 LEU A O 1
ATOM 666 N N . LYS A 1 86 ? -2.372 -6.400 -16.779 1.00 97.38 86 LYS A N 1
ATOM 667 C CA . LYS A 1 86 ? -2.877 -7.638 -17.410 1.00 97.38 86 LYS A CA 1
ATOM 668 C C . LYS A 1 86 ? -3.396 -7.409 -18.833 1.00 97.38 86 LYS A C 1
ATOM 670 O O . LYS A 1 86 ? -3.291 -8.301 -19.668 1.00 97.38 86 LYS A O 1
ATOM 675 N N . SER A 1 87 ? -3.935 -6.222 -19.104 1.00 97.56 87 SER A N 1
ATOM 676 C CA . SER A 1 87 ? -4.472 -5.839 -20.417 1.00 97.56 87 SER A CA 1
ATOM 677 C C . SER A 1 87 ? -3.442 -5.141 -21.316 1.00 97.56 87 SER A C 1
ATOM 679 O O . SER A 1 87 ? -3.773 -4.774 -22.440 1.00 97.56 87 SER A O 1
ATOM 681 N N . GLY A 1 88 ? -2.211 -4.921 -20.838 1.00 97.25 88 GLY A N 1
ATOM 682 C CA . GLY A 1 88 ? -1.151 -4.232 -21.581 1.00 97.25 88 GLY A CA 1
ATOM 683 C C . GLY A 1 88 ? -1.398 -2.738 -21.829 1.00 97.25 88 GLY A C 1
ATOM 684 O O . GLY A 1 88 ? -0.801 -2.174 -22.748 1.00 97.25 88 GLY A O 1
ATOM 685 N N . ILE A 1 89 ? -2.278 -2.105 -21.045 1.00 98.12 89 ILE A N 1
ATOM 686 C CA . ILE A 1 89 ? -2.552 -0.659 -21.097 1.00 98.12 89 ILE A CA 1
ATOM 687 C C . ILE A 1 89 ? -1.378 0.122 -20.500 1.00 98.12 89 ILE A C 1
ATOM 689 O O . ILE A 1 89 ? -0.967 1.123 -21.076 1.00 98.12 89 ILE A O 1
ATOM 693 N N . ILE A 1 90 ? -0.835 -0.375 -19.387 1.00 98.12 90 ILE A N 1
ATOM 694 C CA . ILE A 1 90 ? 0.394 0.108 -18.745 1.00 98.12 90 ILE A CA 1
ATOM 695 C C . ILE A 1 90 ? 1.417 -1.028 -18.703 1.00 98.12 90 ILE A C 1
ATOM 697 O O . ILE A 1 90 ? 1.029 -2.199 -18.756 1.00 98.12 90 ILE A O 1
ATOM 701 N N . ASP A 1 91 ? 2.707 -0.704 -18.621 1.00 98.00 91 ASP A N 1
ATOM 702 C CA . ASP A 1 91 ? 3.785 -1.702 -18.527 1.00 98.00 91 ASP A CA 1
ATOM 703 C C . ASP A 1 91 ? 4.560 -1.699 -17.202 1.00 98.00 91 ASP A C 1
ATOM 705 O O . ASP A 1 91 ? 5.331 -2.625 -16.951 1.00 98.00 91 ASP A O 1
ATOM 709 N N . ALA A 1 92 ? 4.267 -0.753 -16.309 1.00 98.19 92 ALA A N 1
ATOM 710 C CA . ALA A 1 92 ? 4.615 -0.810 -14.893 1.00 98.19 92 ALA A CA 1
ATOM 711 C C . ALA A 1 92 ? 3.603 -0.045 -14.036 1.00 98.19 92 ALA A C 1
ATOM 713 O O . ALA A 1 92 ? 2.890 0.835 -14.509 1.00 98.19 92 ALA A O 1
ATOM 714 N N . ALA A 1 93 ? 3.581 -0.350 -12.742 1.00 98.38 93 ALA A N 1
ATOM 715 C CA . ALA A 1 93 ? 2.883 0.440 -11.741 1.00 98.38 93 ALA A CA 1
ATOM 716 C C . ALA A 1 93 ? 3.863 0.926 -10.671 1.00 98.38 93 ALA A C 1
ATOM 718 O O . ALA A 1 93 ? 4.697 0.162 -10.176 1.00 98.38 93 ALA A O 1
ATOM 719 N N . VAL A 1 94 ? 3.718 2.195 -10.287 1.00 98.31 94 VAL A N 1
ATOM 720 C CA . VAL A 1 94 ? 4.397 2.792 -9.133 1.00 98.31 94 VAL A CA 1
ATOM 721 C C . VAL A 1 94 ? 3.385 2.908 -8.005 1.00 98.31 94 VAL A C 1
ATOM 723 O O . VAL A 1 94 ? 2.422 3.670 -8.080 1.00 98.31 94 VAL A O 1
ATOM 726 N N . THR A 1 95 ? 3.597 2.131 -6.954 1.00 96.81 95 THR A N 1
ATOM 727 C CA . THR A 1 95 ? 2.679 2.021 -5.817 1.00 96.81 95 THR A CA 1
ATOM 728 C C . THR A 1 95 ? 3.447 2.111 -4.507 1.00 96.81 95 THR A C 1
ATOM 730 O O . THR A 1 95 ? 4.656 2.350 -4.500 1.00 96.81 95 THR A O 1
ATOM 733 N N . VAL A 1 96 ? 2.739 1.958 -3.392 1.00 97.31 96 VAL A N 1
ATOM 734 C CA . VAL A 1 96 ? 3.343 1.945 -2.063 1.00 97.31 96 VAL A CA 1
ATOM 735 C C . VAL A 1 96 ? 2.970 0.671 -1.320 1.00 97.31 96 VAL A C 1
ATOM 737 O O . VAL A 1 96 ? 1.863 0.157 -1.485 1.00 97.31 96 VAL A O 1
ATOM 740 N N . CYS A 1 97 ? 3.887 0.176 -0.495 1.00 98.00 97 CYS A N 1
ATOM 741 C CA . CYS A 1 97 ? 3.659 -0.970 0.377 1.00 98.00 97 CYS A CA 1
ATOM 742 C C . CYS A 1 97 ? 4.136 -0.648 1.792 1.00 98.00 97 CYS A C 1
ATOM 744 O O . CYS A 1 97 ? 5.235 -0.120 1.986 1.00 98.00 97 CYS A O 1
ATOM 746 N N . ASP A 1 98 ? 3.325 -0.996 2.787 1.00 97.75 98 ASP A N 1
ATOM 747 C CA . ASP A 1 98 ? 3.769 -1.003 4.174 1.00 97.75 98 ASP A CA 1
ATOM 748 C C . ASP A 1 98 ? 4.963 -1.958 4.326 1.00 97.75 98 ASP A C 1
ATOM 750 O O . ASP A 1 98 ? 4.966 -3.054 3.772 1.00 97.75 98 ASP A O 1
ATOM 754 N N . GLY A 1 99 ? 6.013 -1.509 5.006 1.00 97.88 99 GLY A N 1
ATOM 755 C CA . GLY A 1 99 ? 7.292 -2.213 5.091 1.00 97.88 99 GLY A CA 1
ATOM 756 C C . GLY A 1 99 ? 8.286 -1.916 3.962 1.00 97.88 99 GLY A C 1
ATOM 757 O O . GLY A 1 99 ? 9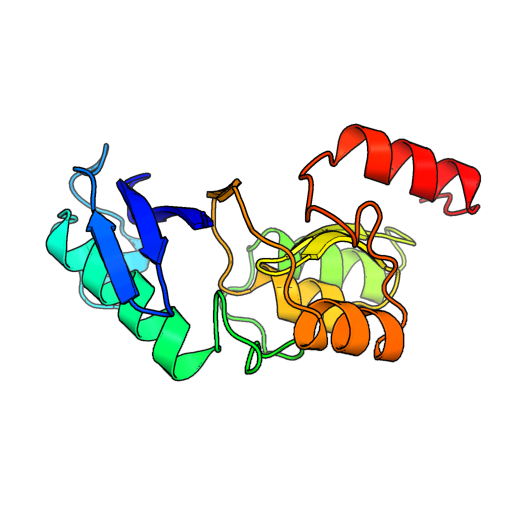.425 -2.368 4.052 1.00 97.88 99 GLY A O 1
ATOM 758 N N . ALA A 1 100 ? 7.908 -1.178 2.909 1.00 98.38 100 ALA A N 1
ATOM 759 C CA . ALA A 1 100 ? 8.798 -0.939 1.761 1.00 98.38 100 ALA A CA 1
ATOM 760 C C . ALA A 1 100 ? 8.745 0.474 1.152 1.00 98.38 100 ALA A C 1
ATOM 762 O O . ALA A 1 100 ? 9.692 0.867 0.474 1.00 98.38 100 ALA A O 1
ATOM 763 N N . GLY A 1 101 ? 7.697 1.265 1.392 1.00 98.31 101 GLY A N 1
ATOM 764 C CA . GLY A 1 101 ? 7.582 2.604 0.804 1.00 98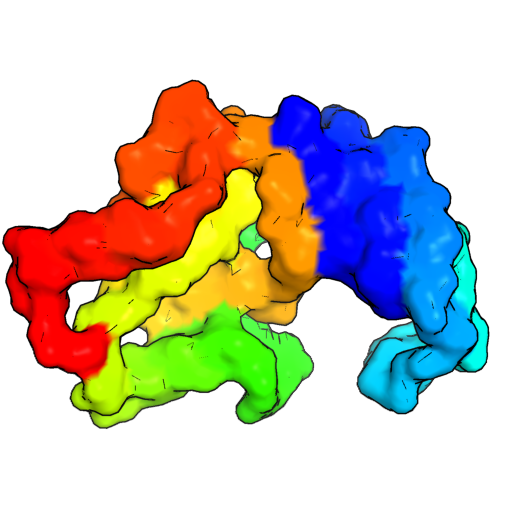.31 101 GLY A CA 1
ATOM 765 C C . GLY A 1 101 ? 7.265 2.537 -0.688 1.00 98.31 101 GLY A C 1
ATOM 766 O O . GLY A 1 101 ? 6.395 1.763 -1.080 1.00 98.31 101 GLY A O 1
ATOM 767 N N . THR A 1 102 ? 7.945 3.336 -1.518 1.00 98.69 102 THR A N 1
ATOM 768 C CA . THR A 1 102 ? 7.773 3.320 -2.985 1.00 98.69 102 THR A CA 1
ATOM 769 C C . THR A 1 102 ? 8.243 2.007 -3.613 1.00 98.69 102 THR A C 1
ATOM 771 O O . THR A 1 102 ? 9.412 1.630 -3.495 1.00 98.69 102 THR A O 1
ATOM 774 N N . VAL A 1 103 ? 7.351 1.369 -4.377 1.00 98.81 103 VAL A N 1
ATOM 775 C CA . VAL A 1 103 ? 7.615 0.132 -5.123 1.00 98.81 103 VAL A CA 1
ATOM 776 C C . VAL A 1 103 ? 7.215 0.288 -6.588 1.00 98.81 103 VAL A C 1
ATOM 778 O O . VAL A 1 103 ? 6.118 0.758 -6.894 1.00 98.81 103 VAL A O 1
ATOM 781 N N . ILE A 1 104 ? 8.088 -0.155 -7.491 1.00 98.75 104 ILE A N 1
ATOM 782 C CA . ILE A 1 104 ? 7.857 -0.216 -8.937 1.00 98.75 104 ILE A CA 1
ATOM 783 C C . ILE A 1 104 ? 7.812 -1.678 -9.368 1.00 98.75 104 ILE A C 1
ATOM 785 O O . ILE A 1 104 ? 8.709 -2.447 -9.029 1.00 98.75 104 ILE A O 1
ATOM 789 N N . THR A 1 105 ? 6.792 -2.088 -10.118 1.00 98.69 105 THR A N 1
ATOM 790 C CA . THR A 1 105 ? 6.727 -3.453 -10.659 1.00 98.69 105 THR A CA 1
ATOM 791 C C . THR A 1 105 ? 5.837 -3.545 -11.895 1.00 98.69 105 THR A C 1
ATOM 793 O O . THR A 1 105 ? 4.861 -2.806 -12.023 1.00 98.69 105 THR A O 1
ATOM 796 N N . ALA A 1 106 ? 6.157 -4.483 -12.785 1.00 98.38 106 ALA A N 1
ATOM 797 C CA . ALA A 1 106 ? 5.286 -4.917 -13.877 1.00 98.38 106 ALA A CA 1
ATOM 798 C C . ALA A 1 106 ? 4.430 -6.142 -13.497 1.00 98.38 106 ALA A C 1
ATOM 800 O O . ALA A 1 106 ? 3.589 -6.576 -14.280 1.00 98.38 106 ALA A O 1
ATOM 801 N N . ASN A 1 107 ? 4.631 -6.709 -12.301 1.00 98.50 107 ASN A N 1
ATOM 802 C CA . ASN A 1 107 ? 3.919 -7.892 -11.838 1.00 98.50 107 ASN A CA 1
ATOM 803 C C . ASN A 1 107 ? 2.525 -7.513 -11.296 1.00 98.50 107 ASN A C 1
ATOM 805 O O . ASN A 1 107 ? 2.425 -6.924 -10.213 1.00 98.50 107 ASN A O 1
ATOM 809 N N . PRO A 1 108 ? 1.428 -7.873 -11.990 1.00 97.62 108 PRO A N 1
ATOM 810 C CA . PRO A 1 108 ? 0.085 -7.475 -11.580 1.00 97.62 108 PRO A CA 1
ATOM 811 C C . PRO A 1 108 ? -0.343 -8.098 -10.243 1.00 97.62 108 PRO A C 1
ATOM 813 O O . PRO A 1 108 ? -1.052 -7.454 -9.469 1.00 97.62 108 PRO A O 1
ATOM 816 N N . ASP A 1 109 ? 0.105 -9.316 -9.934 1.00 97.69 109 ASP A N 1
ATOM 817 C CA . ASP A 1 109 ? -0.241 -9.974 -8.670 1.00 97.69 109 ASP A CA 1
ATOM 818 C C . ASP A 1 109 ? 0.425 -9.275 -7.482 1.00 97.69 109 ASP A C 1
ATOM 820 O O . ASP A 1 109 ? -0.168 -9.191 -6.406 1.00 97.69 109 ASP A O 1
ATOM 824 N N . LEU A 1 110 ? 1.635 -8.739 -7.681 1.00 98.44 110 LEU A N 1
ATOM 825 C CA . LEU A 1 110 ? 2.335 -7.958 -6.666 1.00 98.44 110 LEU A CA 1
ATOM 826 C C . LEU A 1 110 ? 1.633 -6.617 -6.419 1.00 98.44 110 LEU A C 1
ATOM 828 O O . LEU A 1 110 ? 1.417 -6.247 -5.267 1.00 98.44 110 LEU A O 1
ATOM 832 N N . VAL A 1 111 ? 1.225 -5.913 -7.483 1.00 97.88 111 VAL A N 1
ATOM 833 C CA . VAL A 1 111 ? 0.448 -4.662 -7.373 1.00 97.88 111 VAL A CA 1
ATOM 834 C C . VAL A 1 111 ? -0.802 -4.873 -6.525 1.00 97.88 111 VAL A C 1
ATOM 836 O O . VAL A 1 111 ? -1.065 -4.100 -5.601 1.00 97.88 111 VAL A O 1
ATOM 839 N N . GLN A 1 112 ? -1.547 -5.946 -6.799 1.00 97.06 112 GLN A N 1
ATOM 840 C CA . GLN A 1 112 ? -2.733 -6.276 -6.019 1.00 97.06 112 GLN A CA 1
ATOM 841 C C . GLN A 1 112 ? -2.384 -6.707 -4.589 1.00 97.06 112 GLN A C 1
ATOM 843 O O . GLN A 1 112 ? -3.009 -6.240 -3.642 1.00 97.06 112 GLN A O 1
ATOM 848 N N . GLY A 1 113 ? -1.354 -7.537 -4.415 1.00 96.75 113 GLY A N 1
ATOM 849 C CA . GLY A 1 113 ? -0.827 -7.967 -3.118 1.00 96.75 113 GLY A CA 1
ATOM 850 C C . GLY A 1 113 ? -0.449 -6.830 -2.173 1.00 96.75 113 GLY A C 1
ATOM 851 O O . GLY A 1 113 ? -0.724 -6.875 -0.972 1.00 96.75 113 GLY A O 1
ATOM 852 N N . MET A 1 114 ? 0.170 -5.781 -2.700 1.00 96.75 114 MET A N 1
ATOM 853 C CA . MET A 1 114 ? 0.551 -4.619 -1.903 1.00 96.75 114 MET A CA 1
ATOM 854 C C . MET A 1 114 ? -0.651 -3.712 -1.627 1.00 96.75 114 MET A C 1
ATOM 856 O O . MET A 1 114 ? -0.802 -3.238 -0.502 1.00 96.75 114 MET A O 1
ATOM 860 N N . GLY A 1 115 ? -1.521 -3.505 -2.621 1.00 94.75 115 GLY A N 1
ATOM 861 C CA . GLY A 1 115 ? -2.545 -2.463 -2.572 1.00 94.75 115 GLY A CA 1
ATOM 862 C C . GLY A 1 115 ? -3.946 -2.873 -2.110 1.00 94.75 115 GLY A C 1
ATOM 863 O O . GLY A 1 115 ? -4.671 -2.015 -1.615 1.00 94.75 115 GLY A O 1
ATOM 864 N N . GLY A 1 116 ? -4.343 -4.146 -2.199 1.00 92.56 116 GLY A N 1
ATOM 865 C CA . GLY A 1 116 ? -5.759 -4.531 -2.055 1.00 92.56 116 GLY A CA 1
ATOM 866 C C . GLY A 1 116 ? -6.396 -4.220 -0.691 1.00 92.56 116 GLY A C 1
ATOM 867 O O . GLY A 1 116 ? -7.602 -3.997 -0.605 1.00 92.56 116 GLY A O 1
ATOM 868 N N . TYR A 1 117 ? -5.591 -4.144 0.375 1.00 91.31 117 TYR A N 1
ATOM 869 C CA . TYR A 1 117 ? -6.021 -3.705 1.713 1.00 91.31 117 TYR A CA 1
ATOM 870 C C . TYR A 1 117 ? -5.287 -2.459 2.211 1.00 91.31 117 TYR A C 1
ATOM 872 O O . TYR A 1 117 ? -5.476 -2.050 3.361 1.00 91.31 117 TYR A O 1
ATOM 880 N N . ILE A 1 118 ? -4.460 -1.837 1.371 1.00 92.19 118 ILE A N 1
ATOM 881 C CA . ILE A 1 118 ? -3.794 -0.591 1.729 1.00 92.19 118 ILE A CA 1
ATOM 882 C C . ILE A 1 118 ? -4.776 0.573 1.564 1.00 92.19 118 ILE A C 1
ATOM 884 O O . ILE A 1 118 ? -5.687 0.550 0.738 1.00 92.19 118 ILE A O 1
ATOM 888 N N . SER A 1 119 ? -4.650 1.588 2.410 1.00 90.69 119 SER A N 1
ATOM 889 C CA . SER A 1 119 ? -5.408 2.837 2.281 1.00 90.69 119 SER A CA 1
ATOM 890 C C . SER A 1 119 ? -4.423 4.000 2.164 1.00 90.69 119 SER A C 1
ATOM 892 O O . SER A 1 119 ? -3.423 3.856 1.464 1.00 90.69 119 SER A O 1
ATOM 894 N N . GLY A 1 120 ? -4.667 5.147 2.799 1.00 94.75 120 GLY A N 1
ATOM 895 C CA . GLY A 1 120 ? -3.748 6.283 2.725 1.00 94.75 120 GLY A CA 1
ATOM 896 C C . GLY A 1 120 ? -2.500 6.043 3.570 1.00 94.75 120 GLY A C 1
ATOM 897 O O . GLY A 1 120 ? -2.437 6.539 4.687 1.00 94.75 120 GLY A O 1
ATOM 898 N N . LEU A 1 121 ? -1.535 5.249 3.096 1.00 97.25 121 LEU A N 1
ATOM 899 C CA . LEU A 1 121 ? -0.253 5.072 3.785 1.00 97.25 121 LEU A CA 1
ATOM 900 C C . LEU A 1 121 ? 0.490 6.416 3.816 1.00 97.25 121 LEU A C 1
ATOM 902 O O . LEU A 1 121 ? 0.742 7.000 2.765 1.00 97.25 121 LEU A O 1
ATOM 906 N N . VAL A 1 122 ? 0.820 6.897 5.013 1.00 97.44 122 VAL A N 1
ATOM 907 C CA . VAL A 1 122 ? 1.472 8.200 5.223 1.00 97.44 122 VAL A CA 1
ATOM 908 C C . VAL A 1 122 ? 2.944 8.012 5.560 1.00 97.44 122 VAL A C 1
ATOM 910 O O . VAL A 1 122 ? 3.801 8.666 4.977 1.00 97.44 122 VAL A O 1
ATOM 913 N N . GLU A 1 123 ? 3.240 7.092 6.477 1.00 97.00 123 GLU A N 1
ATOM 914 C CA . GLU A 1 123 ? 4.600 6.771 6.907 1.00 97.00 123 GLU A CA 1
ATOM 915 C C . GLU A 1 123 ? 4.732 5.267 7.126 1.00 97.00 123 GLU A C 1
ATOM 917 O O . GLU A 1 123 ? 3.796 4.604 7.583 1.00 97.00 123 GLU A O 1
ATOM 922 N N . SER A 1 124 ? 5.910 4.735 6.819 1.00 96.06 124 SER A N 1
ATOM 923 C CA . SER A 1 124 ? 6.248 3.337 7.038 1.00 96.06 124 SER A CA 1
ATOM 924 C C . SER A 1 124 ? 7.721 3.207 7.389 1.00 96.06 124 SER A C 1
ATOM 926 O O . SER A 1 124 ? 8.551 3.909 6.820 1.00 96.06 124 SER A O 1
ATOM 928 N N . ASP A 1 125 ? 8.044 2.247 8.248 1.00 96.94 125 ASP A N 1
ATOM 929 C CA . ASP A 1 125 ? 9.416 1.774 8.424 1.00 96.94 125 ASP A CA 1
ATOM 930 C C . ASP A 1 125 ? 9.735 0.647 7.432 1.00 96.94 125 ASP A C 1
ATOM 932 O O . ASP A 1 125 ? 8.816 -0.051 6.988 1.00 96.94 125 ASP A O 1
ATOM 936 N N . PRO A 1 126 ? 11.019 0.437 7.090 1.00 97.88 126 PRO A N 1
ATOM 937 C CA . PRO A 1 126 ? 11.438 -0.702 6.285 1.00 97.88 126 PRO A CA 1
ATOM 938 C C . PRO A 1 126 ? 11.337 -2.014 7.076 1.00 97.88 126 PRO A C 1
ATOM 940 O O . PRO A 1 126 ? 11.802 -2.108 8.213 1.00 97.88 126 PRO A O 1
ATOM 943 N N . ILE A 1 127 ? 10.785 -3.049 6.442 1.00 98.50 127 ILE A N 1
ATOM 944 C CA . ILE A 1 127 ? 10.730 -4.419 6.963 1.00 98.50 127 ILE A CA 1
ATOM 945 C C . ILE A 1 127 ? 11.502 -5.320 5.986 1.00 98.50 127 ILE A C 1
ATOM 947 O O . ILE A 1 127 ? 11.044 -5.506 4.852 1.00 98.50 127 ILE A O 1
ATOM 951 N N . PRO A 1 128 ? 12.664 -5.876 6.382 1.00 98.56 128 PRO A N 1
ATOM 952 C CA . PRO A 1 128 ? 13.534 -6.637 5.483 1.00 98.56 128 PRO A CA 1
ATOM 953 C C . PRO A 1 128 ? 12.834 -7.782 4.746 1.00 98.56 128 PRO A C 1
ATOM 955 O O . PRO A 1 128 ? 13.040 -7.956 3.548 1.00 98.56 128 PRO A O 1
ATOM 958 N N . GLU A 1 129 ? 11.968 -8.527 5.432 1.00 98.69 129 GLU A N 1
ATOM 959 C CA . GLU A 1 129 ? 11.230 -9.659 4.871 1.00 98.69 129 GLU A CA 1
ATOM 960 C C . GLU A 1 129 ? 10.235 -9.217 3.794 1.00 98.69 129 GLU A C 1
ATOM 962 O O . GLU A 1 129 ? 10.070 -9.898 2.782 1.00 98.69 129 GLU A O 1
ATOM 967 N N . VAL A 1 130 ? 9.611 -8.049 3.973 1.00 98.69 130 VAL A N 1
ATOM 968 C CA . VAL A 1 130 ? 8.688 -7.476 2.986 1.00 98.69 130 VAL A CA 1
ATOM 969 C C . VAL A 1 130 ? 9.454 -6.995 1.759 1.00 98.69 130 VAL A C 1
ATOM 971 O O . VAL A 1 130 ? 9.071 -7.308 0.634 1.00 98.69 130 VAL A O 1
ATOM 974 N N . ILE A 1 131 ? 10.564 -6.283 1.965 1.00 98.88 131 ILE A N 1
ATOM 975 C CA . ILE A 1 131 ? 11.432 -5.798 0.882 1.00 98.88 131 ILE A CA 1
ATOM 976 C C . ILE A 1 131 ? 11.958 -6.967 0.047 1.00 98.88 131 ILE A C 1
ATOM 978 O O . ILE A 1 131 ? 11.945 -6.908 -1.183 1.00 98.88 131 ILE A O 1
ATOM 982 N N . GLU A 1 132 ? 12.407 -8.034 0.702 1.00 98.75 132 GLU A N 1
ATOM 983 C CA . GLU A 1 132 ? 12.919 -9.214 0.015 1.00 98.75 132 GLU A CA 1
ATOM 984 C C . GLU A 1 132 ? 11.805 -9.982 -0.707 1.00 98.75 132 GLU A C 1
ATOM 986 O O . GLU A 1 132 ? 11.968 -10.343 -1.872 1.00 98.75 132 GLU A O 1
ATOM 991 N N . GLY A 1 133 ? 10.634 -10.143 -0.085 1.00 98.75 133 GLY A N 1
ATOM 992 C CA . GLY A 1 133 ? 9.471 -10.739 -0.745 1.00 98.75 133 GLY A CA 1
ATOM 993 C C . GLY A 1 133 ? 9.027 -9.962 -1.993 1.00 98.75 133 GLY A C 1
ATOM 994 O O . GLY A 1 133 ? 8.684 -10.567 -3.009 1.00 98.75 133 GLY A O 1
ATOM 995 N N . ILE A 1 134 ? 9.096 -8.626 -1.958 1.00 98.81 134 ILE A N 1
ATOM 996 C CA . ILE A 1 134 ? 8.821 -7.764 -3.118 1.00 98.81 134 ILE A CA 1
ATOM 997 C C . ILE A 1 134 ? 9.827 -8.040 -4.241 1.00 98.81 134 ILE A C 1
ATOM 999 O O . ILE A 1 134 ? 9.422 -8.219 -5.389 1.00 98.81 134 ILE A O 1
ATOM 1003 N N . ARG A 1 135 ? 11.126 -8.130 -3.926 1.00 98.62 135 ARG A N 1
ATOM 1004 C CA . ARG A 1 135 ? 12.178 -8.427 -4.916 1.00 98.62 135 ARG A CA 1
ATOM 1005 C C . ARG A 1 135 ? 12.002 -9.794 -5.564 1.00 98.62 135 ARG A C 1
ATOM 1007 O O . ARG A 1 135 ? 12.116 -9.908 -6.781 1.00 98.62 135 ARG A O 1
ATOM 1014 N N . GLN A 1 136 ? 11.668 -10.810 -4.772 1.00 98.56 136 GLN A N 1
ATOM 1015 C CA . GLN A 1 136 ? 11.388 -12.166 -5.260 1.00 98.56 136 GLN A CA 1
ATOM 1016 C C . GLN A 1 136 ? 10.175 -12.227 -6.194 1.00 98.56 136 GLN A C 1
ATOM 1018 O O . GLN A 1 136 ? 10.055 -13.148 -6.998 1.00 98.56 136 GLN A O 1
ATOM 1023 N N . MET A 1 137 ? 9.282 -11.242 -6.105 1.00 98.31 137 MET A N 1
ATOM 1024 C CA . MET A 1 137 ? 8.126 -11.080 -6.982 1.00 98.31 137 MET A CA 1
ATOM 1025 C C . MET A 1 137 ? 8.361 -10.069 -8.114 1.00 98.31 137 MET A C 1
ATOM 1027 O O . MET A 1 137 ? 7.393 -9.560 -8.677 1.00 98.31 137 MET A O 1
ATOM 1031 N N . GLU A 1 138 ? 9.621 -9.794 -8.465 1.00 98.12 138 GLU A N 1
ATOM 1032 C CA . GLU A 1 138 ? 10.002 -8.873 -9.549 1.00 98.12 138 GLU A CA 1
ATOM 1033 C C . GLU A 1 138 ? 9.551 -7.421 -9.289 1.00 98.12 138 GLU A C 1
ATOM 1035 O O . GLU A 1 138 ? 9.207 -6.657 -10.196 1.00 98.12 138 GLU A O 1
ATOM 1040 N N . GLY A 1 139 ? 9.527 -7.025 -8.016 1.00 98.56 139 GLY A N 1
ATOM 1041 C CA . GLY A 1 139 ? 9.342 -5.646 -7.588 1.00 98.56 139 GLY A CA 1
ATOM 1042 C C . GLY A 1 139 ? 10.660 -4.954 -7.253 1.00 98.56 139 GLY A C 1
ATOM 1043 O O . GLY A 1 139 ? 11.582 -5.539 -6.686 1.00 98.56 139 GLY A O 1
ATOM 1044 N N . HIS A 1 140 ? 10.732 -3.665 -7.560 1.00 98.69 140 HIS A N 1
ATOM 1045 C CA . HIS A 1 140 ? 11.830 -2.787 -7.192 1.00 98.69 140 HIS A CA 1
ATOM 1046 C C . HIS A 1 140 ? 11.393 -1.850 -6.065 1.00 98.69 140 HIS A C 1
ATOM 1048 O O . HIS A 1 140 ? 10.535 -0.992 -6.263 1.00 98.69 140 HIS A O 1
ATOM 1054 N N . VAL A 1 141 ? 11.998 -2.000 -4.886 1.00 98.81 141 VAL A N 1
ATOM 1055 C CA . VAL A 1 141 ? 11.835 -1.061 -3.767 1.00 98.81 141 VAL A CA 1
ATOM 1056 C C . VAL A 1 141 ? 12.830 0.079 -3.940 1.00 98.81 141 VAL A C 1
ATOM 1058 O O . VAL A 1 141 ? 14.036 -0.168 -3.904 1.00 98.81 141 VAL A O 1
ATOM 1061 N N . LEU A 1 142 ? 12.334 1.306 -4.104 1.00 98.69 142 LEU A N 1
ATOM 1062 C CA . LEU A 1 142 ? 13.178 2.450 -4.458 1.00 98.69 142 LEU A CA 1
ATOM 1063 C C . LEU A 1 142 ? 14.068 2.912 -3.294 1.00 98.69 142 LEU A C 1
ATOM 1065 O O . LEU A 1 142 ? 15.237 3.229 -3.497 1.00 98.69 142 LEU A O 1
ATOM 1069 N N . PHE A 1 143 ? 13.542 2.896 -2.065 1.00 98.56 143 PHE A N 1
ATOM 1070 C CA . PHE A 1 143 ? 14.271 3.342 -0.870 1.00 98.56 143 PHE A CA 1
ATOM 1071 C C . PHE A 1 143 ? 14.270 2.273 0.233 1.00 98.56 143 PHE A C 1
ATOM 1073 O O . PHE A 1 143 ? 13.641 2.442 1.280 1.00 98.56 143 PHE A O 1
ATOM 1080 N N . PRO A 1 144 ? 14.971 1.144 0.039 1.00 98.25 144 PRO A N 1
ATOM 1081 C CA . PRO A 1 144 ? 14.883 0.008 0.954 1.00 98.25 144 PRO A CA 1
ATOM 1082 C C . PRO A 1 144 ? 15.466 0.292 2.349 1.00 98.25 144 PRO A C 1
ATOM 1084 O O . PRO A 1 144 ? 15.189 -0.449 3.284 1.00 98.25 144 PRO A O 1
ATOM 1087 N N . GLN A 1 145 ? 16.264 1.350 2.516 1.00 98.00 145 GLN A N 1
ATOM 1088 C CA . GLN A 1 145 ? 16.868 1.703 3.805 1.00 98.00 145 GLN A CA 1
ATOM 1089 C C . GLN A 1 145 ? 15.919 2.452 4.743 1.00 98.00 145 GLN A C 1
ATOM 1091 O O . GLN A 1 145 ? 16.164 2.471 5.945 1.00 98.00 145 GLN A O 1
ATOM 1096 N N . ASN A 1 146 ? 14.882 3.109 4.217 1.00 97.38 146 ASN A N 1
ATOM 1097 C CA . ASN A 1 146 ? 14.010 3.972 5.019 1.00 97.38 146 ASN A CA 1
ATOM 1098 C C . ASN A 1 146 ? 12.529 3.927 4.621 1.00 97.38 146 ASN A C 1
ATOM 1100 O O . ASN A 1 146 ? 11.747 4.660 5.213 1.00 97.38 146 ASN A O 1
ATOM 1104 N N . ALA A 1 147 ? 12.149 3.108 3.633 1.00 97.88 147 ALA A N 1
ATOM 1105 C CA . ALA A 1 147 ? 10.779 2.988 3.140 1.00 97.88 147 ALA A CA 1
ATOM 1106 C C . ALA A 1 147 ? 10.125 4.341 2.787 1.00 97.88 147 ALA A C 1
ATOM 1108 O O . ALA A 1 147 ? 8.915 4.521 2.949 1.00 97.88 147 ALA A O 1
ATOM 1109 N N . LYS A 1 148 ? 10.916 5.298 2.274 1.00 98.25 148 LYS A N 1
ATOM 1110 C CA . LYS A 1 148 ? 10.407 6.598 1.819 1.00 98.25 148 LYS A CA 1
ATOM 1111 C C . LYS A 1 148 ? 9.285 6.397 0.794 1.00 98.25 148 LYS A C 1
ATOM 1113 O O . LYS A 1 148 ? 9.382 5.577 -0.122 1.00 98.25 148 LYS A O 1
ATOM 1118 N N . ILE A 1 149 ? 8.224 7.181 0.954 1.00 98.38 149 ILE A N 1
ATOM 1119 C CA . ILE A 1 149 ? 7.119 7.269 0.003 1.00 98.38 149 ILE A CA 1
ATOM 1120 C C . ILE A 1 149 ? 7.349 8.498 -0.873 1.00 98.38 149 ILE A C 1
ATOM 1122 O O . ILE A 1 149 ? 7.263 9.636 -0.423 1.00 98.38 149 ILE A O 1
ATOM 1126 N N . ASP A 1 150 ? 7.669 8.239 -2.132 1.00 98.31 150 ASP A N 1
ATOM 1127 C CA . ASP A 1 150 ? 7.862 9.222 -3.192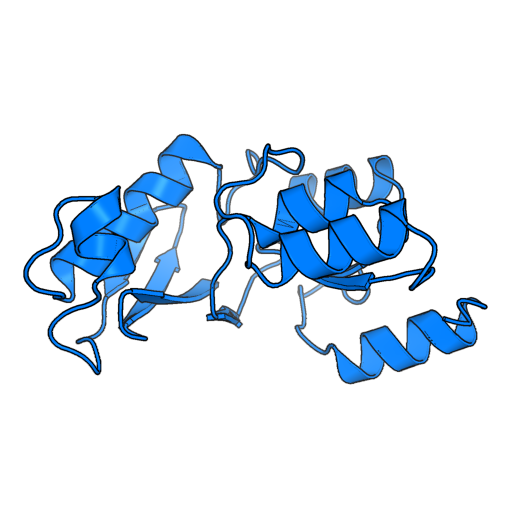 1.00 98.31 150 ASP A CA 1
ATOM 1128 C C . ASP A 1 150 ? 7.493 8.587 -4.535 1.00 98.31 150 ASP A C 1
ATOM 1130 O O . ASP A 1 150 ? 8.291 7.898 -5.178 1.00 98.31 150 ASP A O 1
ATOM 1134 N N . GLN A 1 151 ? 6.228 8.734 -4.920 1.00 97.00 151 GLN A N 1
ATOM 1135 C CA . GLN A 1 151 ? 5.717 8.160 -6.164 1.00 97.00 151 GLN A CA 1
ATOM 1136 C C . GLN A 1 151 ? 6.198 8.945 -7.391 1.00 97.00 151 GLN A C 1
ATOM 1138 O O . GLN A 1 151 ? 6.260 8.378 -8.478 1.00 97.00 151 GLN A O 1
ATOM 1143 N N . ILE A 1 152 ? 6.571 10.222 -7.228 1.00 98.12 152 ILE A N 1
ATOM 1144 C CA . ILE A 1 152 ? 7.106 11.046 -8.319 1.00 98.12 152 ILE A CA 1
ATOM 1145 C C . ILE A 1 152 ? 8.503 10.545 -8.688 1.00 98.12 152 ILE A C 1
ATOM 1147 O O . ILE A 1 152 ? 8.772 10.285 -9.861 1.00 98.12 152 ILE A O 1
ATOM 1151 N N . GLU A 1 153 ? 9.368 10.331 -7.694 1.00 98.56 153 GLU A N 1
ATOM 1152 C CA . GLU A 1 153 ? 10.693 9.742 -7.911 1.00 98.56 153 GLU A CA 1
ATOM 1153 C C . GLU A 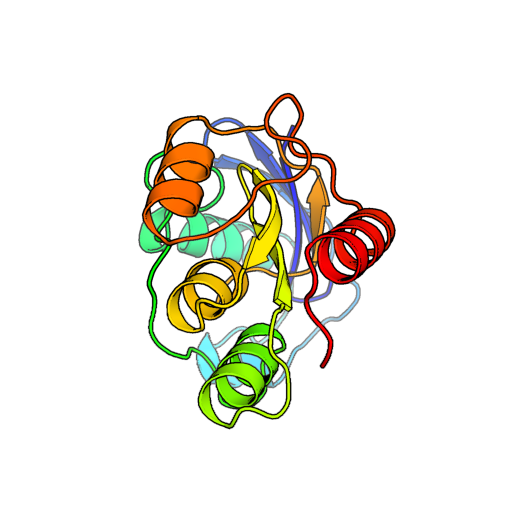1 153 ? 10.584 8.295 -8.422 1.00 98.56 153 GLU A C 1
ATOM 1155 O O . GLU A 1 153 ? 11.319 7.899 -9.326 1.00 98.56 153 GLU A O 1
ATOM 1160 N N . GLY A 1 154 ? 9.592 7.533 -7.943 1.00 98.56 154 GLY A N 1
ATOM 1161 C CA . GLY A 1 154 ? 9.262 6.211 -8.485 1.00 98.56 154 GLY A CA 1
ATOM 1162 C C . GLY A 1 154 ? 8.871 6.227 -9.964 1.00 98.56 154 GLY A C 1
ATOM 1163 O O . GLY A 1 154 ? 9.335 5.379 -10.726 1.00 98.56 154 GLY A O 1
ATOM 1164 N N . ALA A 1 155 ? 8.073 7.204 -10.398 1.00 98.12 155 ALA A N 1
ATOM 1165 C CA . ALA A 1 155 ? 7.712 7.370 -11.805 1.00 98.12 155 ALA A CA 1
ATOM 1166 C C . ALA A 1 155 ? 8.920 7.772 -12.663 1.00 98.12 155 ALA A C 1
ATOM 1168 O O . ALA A 1 155 ? 9.108 7.230 -13.753 1.00 98.12 155 ALA A O 1
ATOM 1169 N N . ALA A 1 156 ? 9.777 8.665 -12.156 1.00 98.31 156 ALA A N 1
ATOM 1170 C CA . ALA A 1 156 ? 11.022 9.036 -12.826 1.00 98.31 156 ALA A CA 1
ATOM 1171 C C . ALA A 1 156 ? 11.965 7.830 -12.985 1.00 98.31 156 ALA A C 1
ATOM 1173 O O . ALA A 1 156 ? 12.513 7.617 -14.069 1.00 98.31 156 ALA A O 1
ATOM 1174 N N . TYR A 1 157 ? 12.102 7.004 -11.941 1.00 98.44 157 TYR A N 1
ATOM 1175 C CA . TYR A 1 157 ? 12.850 5.750 -12.007 1.00 98.44 157 TYR A CA 1
ATOM 1176 C C . TYR A 1 157 ? 12.256 4.796 -13.046 1.00 98.44 157 TYR A C 1
ATOM 1178 O O . TYR A 1 157 ? 12.994 4.267 -13.871 1.00 98.44 157 TYR A O 1
ATOM 1186 N N . ALA A 1 158 ? 10.934 4.595 -13.041 1.00 98.19 158 ALA A N 1
ATOM 1187 C CA . ALA A 1 158 ? 10.277 3.691 -13.980 1.00 98.19 158 ALA A CA 1
ATOM 1188 C C . ALA A 1 158 ? 10.542 4.103 -15.441 1.00 98.19 158 ALA A C 1
ATOM 1190 O O . ALA A 1 158 ? 10.948 3.274 -16.258 1.00 98.19 158 ALA A O 1
ATOM 1191 N N . ALA A 1 159 ? 10.415 5.395 -15.752 1.00 97.81 159 ALA A N 1
ATOM 1192 C CA . ALA A 1 159 ? 10.729 5.918 -17.079 1.00 97.81 159 ALA A CA 1
ATOM 1193 C C . ALA A 1 159 ? 12.206 5.691 -17.459 1.00 97.81 159 ALA A C 1
ATOM 1195 O O . ALA A 1 159 ? 12.502 5.247 -18.569 1.00 97.81 159 ALA A O 1
ATOM 1196 N N . ALA A 1 160 ? 13.141 5.938 -16.533 1.00 98.19 160 ALA A N 1
ATOM 1197 C CA . ALA A 1 160 ? 14.572 5.707 -16.754 1.00 98.19 160 ALA A CA 1
ATOM 1198 C C . ALA A 1 160 ? 14.929 4.215 -16.910 1.00 98.19 160 ALA A C 1
ATOM 1200 O O . ALA A 1 160 ? 15.842 3.876 -17.661 1.00 98.19 160 ALA A O 1
ATOM 1201 N N . ALA A 1 161 ? 14.190 3.326 -16.243 1.00 97.25 161 ALA A N 1
ATOM 1202 C CA . ALA A 1 161 ? 14.321 1.874 -16.351 1.00 97.25 161 ALA A CA 1
ATOM 1203 C C . ALA A 1 161 ? 13.733 1.306 -17.658 1.00 97.25 161 ALA A C 1
ATOM 1205 O O . ALA A 1 161 ? 13.876 0.114 -17.929 1.00 97.25 161 ALA A O 1
ATOM 1206 N N . GLY A 1 162 ? 13.111 2.148 -18.490 1.00 97.81 162 GLY A N 1
ATOM 1207 C CA . GLY A 1 162 ? 12.652 1.784 -19.827 1.00 97.81 162 GLY A CA 1
ATOM 1208 C C . GLY A 1 162 ? 11.191 1.349 -19.918 1.00 97.81 162 GLY A C 1
ATOM 1209 O O . GLY A 1 162 ? 10.794 0.886 -20.988 1.00 97.81 162 GLY A O 1
ATOM 1210 N N . TYR A 1 163 ? 10.398 1.521 -18.855 1.00 97.75 163 TYR A N 1
ATOM 1211 C CA . TYR A 1 163 ? 8.936 1.440 -18.927 1.00 97.75 163 TYR A CA 1
ATOM 1212 C C . TYR A 1 163 ? 8.397 2.623 -19.738 1.00 97.75 163 TYR A C 1
ATOM 1214 O O . TYR A 1 163 ? 8.903 3.743 -19.625 1.00 97.75 163 TYR A O 1
ATOM 1222 N N . LYS A 1 164 ? 7.424 2.374 -20.619 1.00 94.06 164 LYS A N 1
ATOM 1223 C CA . LYS A 1 164 ? 7.001 3.339 -21.652 1.00 94.06 164 LYS A CA 1
ATOM 1224 C C . LYS A 1 164 ? 5.506 3.623 -21.653 1.00 94.06 164 LYS A C 1
ATOM 1226 O O . LYS A 1 164 ? 5.094 4.512 -22.401 1.00 94.06 164 LYS A O 1
ATOM 1231 N N . ARG A 1 165 ? 4.709 2.867 -20.897 1.00 87.25 165 ARG A N 1
ATOM 1232 C CA . ARG A 1 165 ? 3.245 2.945 -20.905 1.00 87.25 165 ARG A CA 1
ATOM 1233 C C . ARG A 1 165 ? 2.680 3.060 -19.504 1.00 87.25 165 ARG A C 1
ATOM 1235 O O . ARG A 1 165 ? 2.992 2.180 -18.671 1.00 87.25 165 ARG A O 1
#

Foldseek 3Di:
DWWFQDQQGWIFDDDPLATPDTHFHVDQDDPVCCVPPVRGGGGSVVVRVLSNVCCVPQVALHLSHFQFDDAPDCDFPLNVVLVCLVVVVWQKDWDAAAQQATKIASQSRSSCSRGRSGHGTDAHAHDPSVCVVCVVRRMDRPCNHGNHHDSPVVVVVCVVVPTDD

pLDDT: mean 96.22, std 3.46, range [76.31, 98.88]